Protein AF-C4RGW6-F1 (afdb_monomer_lite)

Foldseek 3Di:
DPPDPVLVVDLLNVLVVLLVLCVVVNLQSSLVVCVVPPDQSLPNCVVVVNNVLSVLSVQLNCLSNDFDADPVRDTDDPDVVSNVVSSVSNVVVSVVVVVVVVVCVVVPPPPD

Radius of gyration: 16.74 Å; chains: 1; bounding box: 38×21×56 Å

Secondary structure (DSSP, 8-state):
-----HHHH-HHHHHHHHHHHHHHTHHHHHHHHHHH-SS-THHHHHHTT-HHHHHHHHHHHHHHH--EE-TTSPEEPP-HHHHHHHHHHHHHHHHHHHHHHHHHHHHS----

Sequence (112 aa):
MPVVDVIAESPLWRVRRLVELGVSGGRRAVAEAARDDAASLAGPLRRAGLTTAAALTSALVAESDRRGRDAFGRLTDPDPDRYAWAWLAATAHLAATERELIRSSWVAPALG

Structure (mmCIF, N/CA/C/O backbone):
data_AF-C4RGW6-F1
#
_entry.id   AF-C4RGW6-F1
#
loop_
_atom_site.group_PDB
_atom_site.id
_atom_site.type_symbol
_atom_site.label_atom_id
_atom_site.label_alt_id
_atom_site.label_comp_id
_atom_site.label_asym_id
_atom_site.label_entity_id
_atom_site.label_seq_id
_atom_site.pdbx_PDB_ins_code
_atom_site.Cartn_x
_atom_site.Cartn_y
_atom_site.Cartn_z
_atom_site.occupancy
_atom_site.B_iso_or_equiv
_atom_site.auth_seq_id
_atom_site.auth_comp_id
_atom_site.auth_asym_id
_atom_site.auth_atom_id
_atom_site.pdbx_PDB_model_num
ATOM 1 N N . MET A 1 1 ? 12.454 -1.881 31.420 1.00 52.25 1 MET A N 1
ATOM 2 C CA . MET A 1 1 ? 11.573 -2.243 30.289 1.00 52.25 1 MET A CA 1
ATOM 3 C C . MET A 1 1 ? 11.933 -1.309 29.147 1.00 52.25 1 MET A C 1
ATOM 5 O O . MET A 1 1 ? 11.958 -0.111 29.416 1.00 52.25 1 MET A O 1
ATOM 9 N N . PRO A 1 2 ? 12.303 -1.790 27.947 1.00 60.91 2 PRO A N 1
ATOM 10 C CA . PRO A 1 2 ? 12.473 -0.882 26.817 1.00 60.91 2 PRO A CA 1
ATOM 11 C C . PRO A 1 2 ? 11.138 -0.162 26.578 1.00 60.91 2 PRO A C 1
ATOM 13 O O . PRO A 1 2 ? 10.082 -0.789 26.655 1.00 60.91 2 PRO A O 1
ATOM 16 N N . VAL A 1 3 ? 11.177 1.155 26.376 1.00 69.62 3 VAL A N 1
ATOM 17 C CA . VAL A 1 3 ? 9.983 1.929 26.019 1.00 69.62 3 VAL A CA 1
ATOM 18 C C . VAL A 1 3 ? 9.584 1.487 24.619 1.00 69.62 3 VAL A C 1
ATOM 20 O O . VAL A 1 3 ? 10.321 1.716 23.663 1.00 69.62 3 VAL A O 1
ATOM 23 N N . VAL A 1 4 ? 8.456 0.791 24.519 1.00 68.12 4 VAL A N 1
ATOM 24 C CA . VAL A 1 4 ? 7.873 0.410 23.237 1.00 68.12 4 VAL A CA 1
ATOM 25 C C . VAL A 1 4 ? 7.362 1.681 22.574 1.00 68.12 4 VAL A C 1
ATOM 27 O O . VAL A 1 4 ? 6.490 2.360 23.118 1.00 68.12 4 VAL A O 1
ATOM 30 N N . ASP A 1 5 ? 7.905 2.012 21.407 1.00 76.19 5 ASP A N 1
ATOM 31 C CA . ASP A 1 5 ? 7.324 3.046 20.562 1.00 76.19 5 ASP A CA 1
ATOM 32 C C . ASP A 1 5 ? 6.094 2.458 19.859 1.00 76.19 5 ASP A C 1
ATOM 34 O O . ASP A 1 5 ? 6.165 1.874 18.777 1.00 76.19 5 ASP A O 1
ATOM 38 N N . VAL A 1 6 ? 4.944 2.601 20.518 1.00 70.38 6 VAL A N 1
ATOM 39 C CA . VAL A 1 6 ? 3.641 2.119 20.036 1.00 70.38 6 VAL A CA 1
ATOM 40 C C . VAL A 1 6 ? 3.289 2.722 18.667 1.00 70.38 6 VAL A C 1
ATOM 42 O O . VAL A 1 6 ? 2.582 2.095 17.877 1.00 70.38 6 VAL A O 1
ATOM 45 N N . ILE A 1 7 ? 3.809 3.914 18.346 1.00 71.06 7 ILE A N 1
ATOM 46 C CA . ILE A 1 7 ? 3.613 4.544 17.038 1.00 71.06 7 ILE A CA 1
ATOM 47 C C . ILE A 1 7 ? 4.487 3.856 15.990 1.00 71.06 7 ILE A C 1
ATOM 49 O O . ILE A 1 7 ? 3.972 3.491 14.933 1.00 71.06 7 ILE A O 1
ATOM 53 N N . ALA A 1 8 ? 5.761 3.590 16.291 1.00 70.06 8 ALA A N 1
ATOM 54 C CA . ALA A 1 8 ? 6.631 2.815 15.404 1.00 70.06 8 ALA A CA 1
ATOM 55 C C . ALA A 1 8 ? 6.101 1.393 15.145 1.00 70.06 8 ALA A C 1
ATOM 57 O O . ALA A 1 8 ? 6.269 0.853 14.048 1.00 70.06 8 ALA A O 1
ATOM 58 N N . GLU A 1 9 ? 5.422 0.793 16.124 1.00 72.56 9 GLU A N 1
ATOM 59 C CA . GLU A 1 9 ? 4.812 -0.530 15.989 1.00 72.56 9 GLU A CA 1
ATOM 60 C C . GLU A 1 9 ? 3.469 -0.529 15.245 1.00 72.56 9 GLU A C 1
ATOM 62 O O . GLU A 1 9 ? 3.042 -1.589 14.763 1.00 72.56 9 GLU A O 1
ATOM 67 N N . SER A 1 10 ? 2.834 0.633 15.061 1.00 85.88 10 SER A N 1
ATOM 68 C CA . SER A 1 10 ? 1.556 0.749 14.358 1.00 85.88 10 SER A CA 1
ATOM 69 C C . SER A 1 10 ? 1.663 0.257 12.906 1.00 85.88 10 SER A C 1
ATOM 71 O O . SER A 1 10 ? 2.529 0.700 12.143 1.00 85.88 10 SER A O 1
ATOM 73 N N . PRO A 1 11 ? 0.776 -0.650 12.453 1.00 86.62 11 PRO A N 1
ATOM 74 C CA . PRO A 1 11 ? 0.782 -1.111 11.068 1.00 86.62 11 PRO A CA 1
ATOM 75 C C . PRO A 1 11 ? 0.460 0.024 10.081 1.00 86.62 11 PRO A C 1
ATOM 77 O O . PRO A 1 11 ? 0.991 0.016 8.973 1.00 86.62 11 PRO A O 1
ATOM 80 N N . LEU A 1 12 ? -0.325 1.033 10.484 1.00 88.69 12 LEU A N 1
ATOM 81 C CA . LEU A 1 12 ? -0.607 2.209 9.649 1.00 88.69 12 LEU A CA 1
ATOM 82 C C . LEU A 1 12 ? 0.569 3.177 9.554 1.00 88.69 12 LEU A C 1
ATOM 84 O O . LEU A 1 12 ? 0.795 3.740 8.484 1.00 88.69 12 LEU A O 1
ATOM 88 N N . TRP A 1 13 ? 1.358 3.327 10.622 1.00 88.94 13 TRP A N 1
ATOM 89 C CA . TRP A 1 13 ? 2.567 4.150 10.569 1.00 88.94 13 TRP A CA 1
ATOM 90 C C . TRP A 1 13 ? 3.547 3.644 9.507 1.00 88.94 13 TRP A C 1
ATOM 92 O O . TRP A 1 13 ? 4.134 4.431 8.766 1.00 88.94 13 TRP A O 1
ATOM 102 N N . ARG A 1 14 ? 3.661 2.321 9.350 1.00 88.25 14 ARG A N 1
ATOM 103 C CA . ARG A 1 14 ? 4.496 1.737 8.294 1.00 88.25 14 ARG A CA 1
ATOM 104 C C . ARG A 1 14 ? 3.990 2.071 6.884 1.00 88.25 14 ARG A C 1
ATOM 106 O O . ARG A 1 14 ? 4.804 2.344 6.006 1.00 88.25 14 ARG A O 1
ATOM 113 N N . VAL A 1 15 ? 2.669 2.108 6.667 1.00 91.88 15 VAL A N 1
ATOM 114 C CA . VAL A 1 15 ? 2.077 2.547 5.384 1.00 91.88 15 VAL A CA 1
ATOM 115 C C . VAL A 1 15 ? 2.410 4.012 5.115 1.00 91.88 15 VAL A C 1
ATOM 117 O O . VAL A 1 15 ? 2.863 4.346 4.022 1.00 91.88 15 VAL A O 1
ATOM 120 N N . ARG A 1 16 ? 2.244 4.874 6.123 1.00 92.81 16 ARG A N 1
ATOM 121 C CA . ARG A 1 16 ? 2.579 6.297 6.035 1.00 92.81 16 ARG A CA 1
ATOM 122 C C . ARG A 1 16 ? 4.040 6.526 5.680 1.00 92.81 16 ARG A C 1
ATOM 124 O O . ARG A 1 16 ? 4.330 7.220 4.708 1.00 92.81 16 ARG A O 1
ATOM 131 N N . ARG A 1 17 ? 4.948 5.867 6.399 1.00 90.25 17 ARG A N 1
ATOM 132 C CA . ARG A 1 17 ? 6.387 5.947 6.141 1.00 90.25 17 ARG A CA 1
ATOM 133 C C . ARG A 1 17 ? 6.736 5.520 4.715 1.00 90.25 17 ARG A C 1
ATOM 135 O O . ARG A 1 17 ? 7.562 6.165 4.079 1.00 90.25 17 ARG A O 1
ATOM 142 N N . LEU A 1 18 ? 6.103 4.468 4.191 1.00 91.31 18 LEU A N 1
ATOM 143 C CA . LEU A 1 18 ? 6.328 4.019 2.815 1.00 91.31 18 LEU A CA 1
ATOM 144 C C . LEU A 1 18 ? 5.876 5.064 1.779 1.00 91.31 18 LEU A C 1
ATOM 146 O O . LEU A 1 18 ? 6.584 5.311 0.803 1.00 91.31 18 LEU A O 1
ATOM 150 N N . VAL A 1 19 ? 4.717 5.693 1.994 1.00 92.94 19 VAL A N 1
ATOM 151 C CA . VAL A 1 19 ? 4.191 6.755 1.120 1.00 92.94 19 VAL A CA 1
ATOM 152 C C . VAL A 1 19 ? 5.099 7.989 1.134 1.00 92.94 19 VAL A C 1
ATOM 154 O O . VAL A 1 19 ? 5.427 8.510 0.067 1.00 92.94 19 VAL A O 1
ATOM 157 N N . GLU A 1 20 ? 5.548 8.422 2.316 1.00 93.06 20 GLU A N 1
ATOM 158 C CA . GLU A 1 20 ? 6.483 9.545 2.498 1.00 93.06 20 GLU A CA 1
ATOM 159 C C . GLU A 1 20 ? 7.856 9.260 1.862 1.00 93.06 20 GLU A C 1
ATOM 161 O O . GLU A 1 20 ? 8.463 10.133 1.231 1.00 93.06 20 GLU A O 1
ATOM 166 N N . LEU A 1 21 ? 8.329 8.014 1.952 1.00 92.69 21 LEU A N 1
ATOM 167 C CA . LEU A 1 21 ? 9.541 7.565 1.270 1.00 92.69 21 LEU A CA 1
ATOM 168 C C . LEU A 1 21 ? 9.392 7.634 -0.256 1.00 92.69 21 LEU A C 1
ATOM 170 O O . LEU A 1 21 ? 10.325 8.029 -0.951 1.00 92.69 21 LEU A O 1
ATOM 174 N N . GLY A 1 22 ? 8.207 7.309 -0.779 1.00 91.25 22 GLY A N 1
ATOM 175 C CA . GLY A 1 22 ? 7.889 7.454 -2.200 1.00 91.25 22 GLY A CA 1
ATOM 176 C C . GLY A 1 22 ? 7.973 8.894 -2.706 1.00 91.25 22 GLY A C 1
ATOM 177 O O . GLY A 1 22 ? 8.376 9.098 -3.847 1.00 91.25 22 GLY A O 1
ATOM 178 N N . VAL A 1 23 ? 7.661 9.885 -1.865 1.00 91.75 23 VAL A N 1
ATOM 179 C CA . VAL A 1 23 ? 7.783 11.314 -2.208 1.00 91.75 23 VAL A CA 1
ATOM 180 C C . VAL A 1 23 ? 9.236 11.780 -2.147 1.00 91.75 23 VAL A C 1
ATOM 182 O O . VAL A 1 23 ? 9.711 12.449 -3.059 1.00 91.75 23 VAL A O 1
ATOM 185 N N . SER A 1 24 ? 9.943 11.431 -1.071 1.00 92.38 24 SER A N 1
ATOM 186 C CA . SER A 1 24 ? 11.299 11.930 -0.798 1.00 92.38 24 SER A CA 1
ATOM 187 C C . SER A 1 24 ? 12.392 11.219 -1.601 1.00 92.38 24 SER A C 1
ATOM 189 O O . SER A 1 24 ? 13.357 11.854 -2.019 1.00 92.38 24 SER A O 1
ATOM 191 N N . GLY A 1 25 ? 12.252 9.910 -1.821 1.00 88.50 25 GLY A N 1
ATOM 192 C CA . GLY A 1 25 ? 13.257 9.060 -2.467 1.00 88.50 25 GLY A CA 1
ATOM 193 C C . GLY A 1 25 ? 12.780 8.364 -3.744 1.00 88.50 25 GLY A C 1
ATOM 194 O O . GLY A 1 25 ? 13.547 7.634 -4.379 1.00 88.50 25 GLY A O 1
ATOM 195 N N . GLY A 1 26 ? 11.522 8.573 -4.136 1.00 90.25 26 GLY A N 1
ATOM 196 C CA . GLY A 1 26 ? 10.956 8.009 -5.353 1.00 90.25 26 GLY A CA 1
ATOM 197 C C . GLY A 1 26 ? 10.814 6.486 -5.323 1.00 90.25 26 GLY A C 1
ATOM 198 O O . GLY A 1 26 ? 10.980 5.803 -4.310 1.00 90.25 26 GLY A O 1
ATOM 199 N N . ARG A 1 27 ? 10.539 5.936 -6.504 1.00 90.19 27 ARG A N 1
ATOM 200 C CA . ARG A 1 27 ? 10.270 4.512 -6.731 1.00 90.19 27 ARG A CA 1
ATOM 201 C C . ARG A 1 27 ? 11.361 3.579 -6.201 1.00 90.19 27 ARG A C 1
ATOM 203 O O . ARG A 1 27 ? 11.068 2.520 -5.651 1.00 90.19 27 ARG A O 1
ATOM 210 N N . ARG A 1 28 ? 12.632 3.964 -6.364 1.00 89.62 28 ARG A N 1
ATOM 211 C CA . ARG A 1 28 ? 13.770 3.138 -5.942 1.00 89.62 28 ARG A CA 1
ATOM 212 C C . ARG A 1 28 ? 13.852 3.039 -4.423 1.00 89.62 28 ARG A C 1
ATOM 214 O O . ARG A 1 28 ? 14.057 1.939 -3.929 1.00 89.62 28 ARG A O 1
ATOM 221 N N . ALA A 1 29 ? 13.635 4.134 -3.697 1.00 91.50 29 ALA A N 1
ATOM 222 C CA . ALA A 1 29 ? 13.645 4.107 -2.238 1.00 91.50 29 ALA A CA 1
ATOM 223 C C . ALA A 1 29 ? 12.546 3.190 -1.680 1.00 91.50 29 ALA A C 1
ATOM 225 O O . ALA A 1 29 ? 12.818 2.387 -0.792 1.00 91.50 29 ALA A O 1
ATOM 226 N N . VAL A 1 30 ? 11.341 3.229 -2.262 1.00 91.06 30 VAL A N 1
ATOM 227 C CA . VAL A 1 30 ? 10.235 2.321 -1.901 1.00 91.06 30 VAL A CA 1
ATOM 228 C C . VAL A 1 30 ? 10.605 0.857 -2.150 1.00 91.06 30 VAL A C 1
ATOM 230 O O . VAL A 1 30 ? 10.351 0.007 -1.299 1.00 91.06 30 VAL A O 1
ATOM 233 N N . ALA A 1 31 ? 11.244 0.559 -3.286 1.00 89.69 31 ALA A N 1
ATOM 234 C CA . ALA A 1 31 ? 11.696 -0.794 -3.599 1.00 89.69 31 ALA A CA 1
ATOM 235 C C . ALA A 1 31 ? 12.784 -1.298 -2.636 1.00 89.69 31 ALA A C 1
ATOM 237 O O . ALA A 1 31 ? 12.740 -2.458 -2.248 1.00 89.69 31 ALA A O 1
ATOM 238 N N . GLU A 1 32 ? 13.753 -0.458 -2.252 1.00 88.81 32 GLU A N 1
ATOM 239 C CA . GLU A 1 32 ? 14.790 -0.837 -1.277 1.00 88.81 32 GLU A CA 1
ATOM 240 C C . GLU A 1 32 ? 14.190 -1.053 0.122 1.00 88.81 32 GLU A C 1
ATOM 242 O O . GLU A 1 32 ? 14.420 -2.094 0.732 1.00 88.81 32 GLU A O 1
ATOM 247 N N . ALA A 1 33 ? 13.332 -0.142 0.596 1.00 86.25 33 ALA A N 1
ATOM 248 C CA . ALA A 1 33 ? 12.692 -0.277 1.907 1.00 86.25 33 ALA A CA 1
ATOM 249 C C . ALA A 1 33 ? 11.847 -1.552 2.029 1.00 86.25 33 ALA A C 1
ATOM 251 O O . ALA A 1 33 ? 11.796 -2.165 3.092 1.00 86.25 33 ALA A O 1
ATOM 252 N N . ALA A 1 34 ? 11.214 -1.983 0.937 1.00 82.75 34 ALA A N 1
ATOM 253 C CA . ALA A 1 34 ? 10.461 -3.229 0.908 1.00 82.75 34 ALA A CA 1
ATOM 254 C C . ALA A 1 34 ? 11.333 -4.497 0.965 1.00 82.75 34 ALA A C 1
ATOM 256 O O . ALA A 1 34 ? 10.810 -5.563 1.286 1.00 82.75 34 ALA A O 1
ATOM 257 N N . ARG A 1 35 ? 12.629 -4.408 0.631 1.00 81.81 35 ARG A N 1
ATOM 258 C CA . ARG A 1 35 ? 13.575 -5.534 0.717 1.00 81.81 35 ARG A CA 1
ATOM 259 C C . ARG A 1 35 ? 14.186 -5.671 2.109 1.00 81.81 35 ARG A C 1
ATOM 261 O O . ARG A 1 35 ? 14.412 -6.796 2.542 1.00 81.81 35 ARG A O 1
ATOM 268 N N . ASP A 1 36 ? 14.418 -4.553 2.795 1.00 75.19 36 ASP A N 1
ATOM 269 C CA . ASP A 1 36 ? 14.981 -4.540 4.152 1.00 75.19 36 ASP A CA 1
ATOM 270 C C . ASP A 1 36 ? 13.959 -4.959 5.224 1.00 75.19 36 ASP A C 1
ATOM 272 O O . ASP A 1 36 ? 14.322 -5.538 6.250 1.00 75.19 36 ASP A O 1
ATOM 276 N N . ASP A 1 37 ? 12.667 -4.707 4.992 1.00 66.50 37 ASP A N 1
ATOM 277 C CA . ASP A 1 37 ? 11.593 -5.061 5.924 1.00 66.50 37 ASP A CA 1
ATOM 278 C C . ASP A 1 37 ? 11.201 -6.544 5.748 1.00 66.50 37 ASP A C 1
ATOM 280 O O . ASP A 1 37 ? 10.226 -6.893 5.080 1.00 66.50 37 ASP A O 1
ATOM 284 N N . ALA A 1 38 ? 12.001 -7.447 6.334 1.00 47.97 38 ALA A N 1
ATOM 285 C CA . ALA A 1 38 ? 11.904 -8.914 6.229 1.00 47.97 38 ALA A CA 1
ATOM 286 C C . ALA A 1 38 ? 10.540 -9.535 6.637 1.00 47.97 38 ALA A C 1
ATOM 288 O O . ALA A 1 38 ? 10.338 -10.745 6.509 1.00 47.97 38 ALA A O 1
ATOM 289 N N . ALA A 1 39 ? 9.569 -8.730 7.073 1.00 50.78 39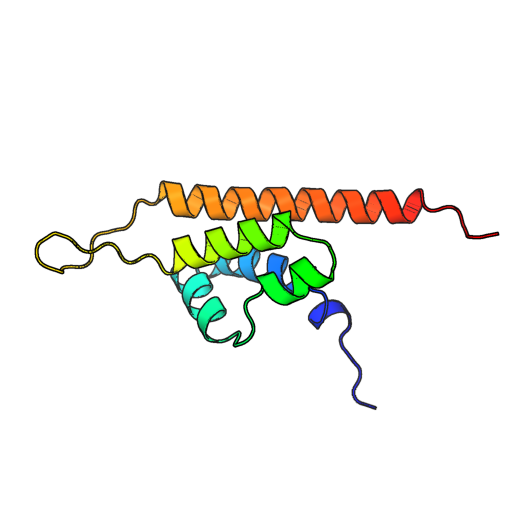 ALA A N 1
ATOM 290 C CA . ALA A 1 39 ? 8.166 -9.102 7.178 1.00 50.78 39 ALA A CA 1
ATOM 291 C C . ALA A 1 39 ? 7.317 -8.154 6.320 1.00 50.78 39 ALA A C 1
ATOM 293 O O . ALA A 1 39 ? 6.983 -7.053 6.743 1.00 50.78 39 ALA A O 1
ATOM 294 N N . SER A 1 40 ? 6.916 -8.621 5.131 1.00 68.69 40 SER A N 1
ATOM 295 C CA . SER A 1 40 ? 5.964 -7.956 4.228 1.00 68.69 40 SER A CA 1
ATOM 296 C C . SER A 1 40 ? 4.911 -7.140 5.001 1.00 68.69 40 SER A C 1
ATOM 298 O O . SER A 1 40 ? 4.084 -7.724 5.714 1.00 68.69 40 SER A O 1
ATOM 300 N N . LEU A 1 41 ? 4.893 -5.818 4.789 1.00 76.50 41 LEU A N 1
ATOM 301 C CA . LEU A 1 41 ? 3.961 -4.837 5.376 1.00 76.50 41 LEU A CA 1
ATOM 302 C C . LEU A 1 41 ? 2.497 -5.307 5.404 1.00 76.50 41 LEU A C 1
ATOM 304 O O . LEU A 1 41 ? 1.741 -5.006 6.328 1.00 76.50 41 LEU A O 1
ATOM 308 N N . ALA A 1 42 ? 2.103 -6.116 4.421 1.00 86.31 42 ALA A N 1
ATOM 309 C CA . ALA A 1 42 ? 0.764 -6.673 4.312 1.00 86.31 42 ALA A CA 1
ATOM 310 C C . ALA A 1 42 ? 0.368 -7.625 5.460 1.00 86.31 42 ALA A C 1
ATOM 312 O O . ALA A 1 42 ? -0.814 -7.733 5.775 1.00 86.31 42 ALA A O 1
ATOM 313 N N . GLY A 1 43 ? 1.311 -8.327 6.095 1.00 88.06 43 GLY A N 1
ATOM 314 C CA . GLY A 1 43 ? 1.022 -9.294 7.161 1.00 88.06 43 GLY A CA 1
ATOM 315 C C . GLY A 1 43 ? 0.434 -8.637 8.417 1.00 88.06 43 GLY A C 1
ATOM 316 O O . GLY A 1 43 ? -0.684 -8.982 8.808 1.00 88.06 43 GLY A O 1
ATOM 317 N N . PRO A 1 44 ? 1.145 -7.677 9.038 1.00 88.56 44 PRO A N 1
ATOM 318 C CA . PRO A 1 44 ? 0.622 -6.885 10.151 1.00 88.56 44 PRO A CA 1
ATOM 319 C C . PRO A 1 44 ? -0.688 -6.157 9.819 1.00 88.56 44 PRO A C 1
ATOM 321 O O . PRO A 1 44 ? -1.610 -6.178 10.630 1.00 88.56 44 PRO A O 1
ATOM 324 N N . LEU A 1 45 ? -0.808 -5.584 8.615 1.00 91.25 45 LEU A N 1
ATOM 325 C CA . LEU A 1 45 ? -2.027 -4.899 8.171 1.00 91.25 45 LEU A CA 1
ATOM 326 C C . LEU A 1 45 ? -3.238 -5.839 8.126 1.00 91.25 45 LEU A C 1
ATOM 328 O O . LEU A 1 45 ? -4.288 -5.508 8.670 1.00 91.25 45 LEU A O 1
ATOM 332 N N . ARG A 1 46 ? -3.093 -7.042 7.553 1.00 92.19 46 ARG A N 1
ATOM 333 C CA . ARG A 1 46 ? -4.178 -8.040 7.525 1.00 92.19 46 ARG A CA 1
ATOM 334 C C . ARG A 1 46 ? -4.596 -8.479 8.927 1.00 92.19 46 ARG A C 1
ATOM 336 O O . ARG A 1 46 ? -5.789 -8.585 9.182 1.00 92.19 46 ARG A O 1
ATOM 343 N N . ARG A 1 47 ? -3.640 -8.696 9.840 1.00 90.62 47 ARG A N 1
ATOM 344 C CA . ARG A 1 47 ? -3.947 -9.048 11.241 1.00 90.62 47 ARG A CA 1
ATOM 345 C C . ARG A 1 47 ? -4.694 -7.936 11.978 1.00 90.62 47 ARG A C 1
ATOM 347 O O . ARG A 1 47 ? -5.507 -8.237 12.839 1.00 90.62 47 ARG A O 1
ATOM 354 N N . ALA A 1 48 ? -4.452 -6.681 11.610 1.00 90.44 48 ALA A N 1
ATOM 355 C CA . ALA A 1 48 ? -5.174 -5.522 12.129 1.00 90.44 48 ALA A CA 1
ATOM 356 C C . ALA A 1 48 ? -6.517 -5.251 11.412 1.00 90.44 48 ALA A C 1
ATOM 358 O O . ALA A 1 48 ? -7.136 -4.222 11.660 1.00 90.44 48 ALA A O 1
ATOM 359 N N . GLY A 1 49 ? -6.961 -6.122 10.495 1.00 92.50 49 GLY A N 1
ATOM 360 C CA . GLY A 1 49 ? -8.196 -5.931 9.720 1.00 92.50 49 GLY A CA 1
ATOM 361 C C . GLY A 1 49 ? -8.084 -4.921 8.569 1.00 92.50 49 GLY A C 1
ATOM 362 O O . GLY A 1 49 ? -9.059 -4.675 7.865 1.00 92.50 49 GLY A O 1
ATOM 363 N N . LEU A 1 50 ? -6.895 -4.369 8.314 1.00 93.19 50 LEU A N 1
ATOM 364 C CA . LEU A 1 50 ? -6.622 -3.366 7.279 1.00 93.19 50 LEU A CA 1
ATOM 365 C C . LEU A 1 50 ? -6.287 -4.038 5.938 1.00 93.19 50 LEU A C 1
ATOM 367 O O . LEU A 1 50 ? -5.203 -3.872 5.373 1.00 93.19 50 LEU A O 1
ATOM 371 N N . THR A 1 51 ? -7.210 -4.854 5.433 1.00 94.88 51 THR A N 1
ATOM 372 C CA . THR A 1 51 ? -7.002 -5.696 4.242 1.00 94.88 51 THR A CA 1
ATOM 373 C C . THR A 1 51 ? -6.805 -4.886 2.959 1.00 94.88 51 THR A C 1
ATOM 375 O O . THR A 1 51 ? -5.920 -5.217 2.168 1.00 94.88 51 THR A O 1
ATOM 378 N N . THR A 1 52 ? -7.559 -3.800 2.768 1.00 96.06 52 THR A N 1
ATOM 379 C CA . THR A 1 52 ? -7.401 -2.901 1.612 1.00 96.06 52 THR A CA 1
ATOM 380 C C . THR A 1 52 ? -6.046 -2.200 1.630 1.00 96.06 52 THR A C 1
ATOM 382 O O . THR A 1 52 ? -5.342 -2.213 0.622 1.00 96.06 52 THR A O 1
ATOM 385 N N . ALA A 1 53 ? -5.626 -1.670 2.784 1.00 94.56 53 ALA A N 1
ATOM 386 C CA . ALA A 1 53 ? -4.297 -1.087 2.943 1.00 94.56 53 ALA A CA 1
ATOM 387 C C . ALA A 1 53 ? -3.208 -2.115 2.608 1.00 94.56 53 ALA A C 1
ATOM 389 O O . ALA A 1 53 ? -2.317 -1.821 1.821 1.00 94.56 53 ALA A O 1
ATOM 390 N N . ALA A 1 54 ? -3.332 -3.351 3.107 1.00 94.56 54 ALA A N 1
ATOM 391 C CA . ALA A 1 54 ? -2.394 -4.426 2.792 1.00 94.56 54 ALA A CA 1
ATOM 392 C C . ALA A 1 54 ? -2.265 -4.676 1.279 1.00 94.56 54 ALA A C 1
ATOM 394 O O . ALA A 1 54 ? -1.152 -4.815 0.775 1.00 94.56 54 ALA A O 1
ATOM 395 N N . ALA A 1 55 ? -3.387 -4.716 0.553 1.00 95.44 55 ALA A N 1
ATOM 396 C CA . ALA A 1 55 ? -3.394 -4.924 -0.893 1.00 95.44 55 ALA A CA 1
ATOM 397 C C . ALA A 1 55 ? -2.741 -3.757 -1.650 1.00 95.44 55 ALA A C 1
ATOM 399 O O . ALA A 1 55 ? -1.897 -3.983 -2.517 1.00 95.44 55 ALA A O 1
ATOM 400 N N . LEU A 1 56 ? -3.083 -2.518 -1.292 1.00 96.19 56 LEU A N 1
ATOM 401 C CA . LEU A 1 56 ? -2.537 -1.317 -1.927 1.00 96.19 56 LEU A CA 1
ATOM 402 C C . LEU A 1 56 ? -1.037 -1.162 -1.665 1.00 96.19 56 LEU A C 1
ATOM 404 O O . LEU A 1 56 ? -0.279 -0.864 -2.584 1.00 96.19 56 LEU A O 1
ATOM 408 N N . THR A 1 57 ? -0.584 -1.430 -0.441 1.00 94.12 57 THR A N 1
ATOM 409 C CA . THR A 1 57 ? 0.841 -1.408 -0.096 1.00 94.12 57 THR A CA 1
ATOM 410 C C . THR A 1 57 ? 1.612 -2.496 -0.846 1.00 94.12 57 THR A C 1
ATOM 412 O O . THR A 1 57 ? 2.683 -2.219 -1.381 1.00 94.12 57 THR A O 1
ATOM 415 N N . SER A 1 58 ? 1.065 -3.712 -0.966 1.00 93.56 58 SER A N 1
ATOM 416 C CA . SER A 1 58 ? 1.667 -4.763 -1.799 1.00 93.56 58 SER A CA 1
ATOM 417 C C . SER A 1 58 ? 1.738 -4.371 -3.276 1.00 93.56 58 SER A C 1
ATOM 419 O O . SER A 1 58 ? 2.761 -4.619 -3.911 1.00 93.56 58 SER A O 1
ATOM 421 N N . ALA A 1 59 ? 0.692 -3.742 -3.820 1.00 94.19 59 ALA A N 1
ATOM 422 C CA . ALA A 1 59 ? 0.684 -3.262 -5.199 1.00 94.19 59 ALA A CA 1
ATOM 423 C C . ALA A 1 59 ? 1.737 -2.169 -5.422 1.00 94.19 59 ALA A C 1
ATOM 425 O O . ALA A 1 59 ? 2.499 -2.251 -6.379 1.00 94.19 59 ALA A O 1
ATOM 426 N N . LEU A 1 60 ? 1.845 -1.201 -4.508 1.00 93.69 60 LEU A N 1
ATOM 427 C CA . LEU A 1 60 ? 2.870 -0.161 -4.564 1.00 93.69 60 LEU A CA 1
ATOM 428 C C . LEU A 1 60 ? 4.280 -0.763 -4.536 1.00 93.69 60 LEU A C 1
ATOM 430 O O . LEU A 1 60 ? 5.109 -0.403 -5.368 1.00 93.69 60 LEU A O 1
ATOM 434 N N . VAL A 1 61 ? 4.552 -1.714 -3.639 1.00 92.69 61 VAL A N 1
ATOM 435 C CA . VAL A 1 61 ? 5.853 -2.402 -3.569 1.00 92.69 61 VAL A CA 1
ATOM 436 C C . VAL A 1 61 ? 6.150 -3.166 -4.860 1.00 92.69 61 VAL A C 1
ATOM 438 O O . VAL A 1 61 ? 7.242 -3.036 -5.410 1.00 92.69 61 VAL A O 1
ATOM 441 N N . ALA A 1 62 ? 5.176 -3.909 -5.387 1.00 91.69 62 ALA A N 1
ATOM 442 C CA . ALA A 1 62 ? 5.331 -4.645 -6.638 1.00 91.69 62 ALA A CA 1
ATOM 443 C C . ALA A 1 62 ? 5.597 -3.709 -7.828 1.00 91.69 62 ALA A C 1
ATOM 445 O O . ALA A 1 62 ? 6.490 -3.965 -8.634 1.00 91.69 62 ALA A O 1
ATOM 446 N N . GLU A 1 63 ? 4.866 -2.596 -7.923 1.00 91.81 63 GLU A N 1
ATOM 447 C CA . GLU A 1 63 ? 5.110 -1.571 -8.938 1.00 91.81 63 GLU A CA 1
ATOM 448 C C . GLU A 1 63 ? 6.430 -0.840 -8.719 1.00 91.81 63 GLU A C 1
ATOM 450 O O . GLU A 1 63 ? 7.002 -0.358 -9.687 1.00 91.81 63 GLU A O 1
ATOM 455 N N . SER A 1 64 ? 6.948 -0.772 -7.494 1.00 90.50 64 SER A N 1
ATOM 456 C CA . SER A 1 64 ? 8.250 -0.165 -7.201 1.00 90.50 64 SER A CA 1
ATOM 457 C C . SER A 1 64 ? 9.408 -1.058 -7.629 1.00 90.50 64 SER A C 1
ATOM 459 O O . SER A 1 64 ? 10.386 -0.580 -8.204 1.00 90.50 64 SER A O 1
ATOM 461 N N . ASP A 1 65 ? 9.280 -2.363 -7.391 1.00 88.88 65 ASP A N 1
ATOM 462 C CA . ASP A 1 65 ? 10.298 -3.351 -7.744 1.00 88.88 65 ASP A CA 1
ATOM 463 C C . ASP A 1 65 ? 10.213 -3.815 -9.207 1.00 88.88 65 ASP A C 1
ATOM 465 O O . ASP A 1 65 ? 11.158 -4.416 -9.720 1.00 88.88 65 ASP A O 1
ATOM 469 N N . ARG A 1 66 ? 9.118 -3.507 -9.922 1.00 86.31 66 ARG A N 1
ATOM 470 C CA . ARG A 1 66 ? 8.926 -3.928 -11.315 1.00 86.31 66 ARG A CA 1
ATOM 471 C C . ARG A 1 66 ? 10.085 -3.456 -12.199 1.00 86.31 66 ARG A C 1
ATOM 473 O O . ARG A 1 66 ? 10.285 -2.267 -12.449 1.00 86.31 66 ARG A O 1
ATOM 480 N N . ARG A 1 67 ? 10.819 -4.413 -12.750 1.00 82.12 67 ARG A N 1
ATOM 481 C CA . ARG A 1 67 ? 11.859 -4.186 -13.753 1.00 82.12 67 ARG A CA 1
ATOM 482 C C . ARG A 1 67 ? 11.394 -4.834 -15.043 1.00 82.12 67 ARG A C 1
ATOM 484 O O . ARG A 1 67 ? 11.448 -6.054 -15.166 1.00 82.12 67 ARG A O 1
ATOM 491 N N . GLY A 1 68 ? 10.879 -4.027 -15.966 1.00 78.81 68 GLY A N 1
ATOM 492 C CA . GLY A 1 68 ? 10.561 -4.524 -17.297 1.00 78.81 68 GLY A CA 1
ATOM 493 C C . GLY A 1 68 ? 11.847 -4.947 -18.001 1.00 78.81 68 GLY A C 1
ATOM 494 O O . GLY 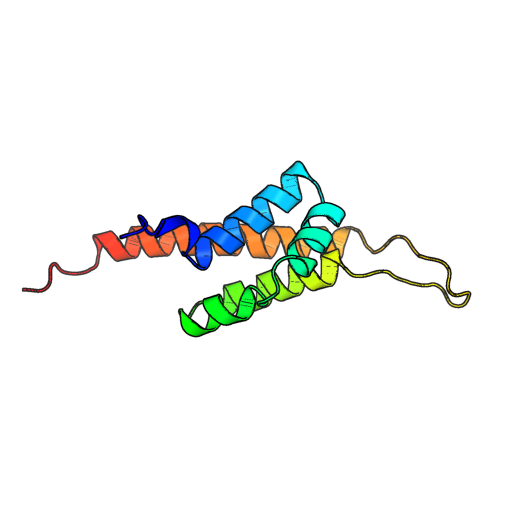A 1 68 ? 12.902 -4.340 -17.794 1.00 78.81 68 GLY A O 1
ATOM 495 N N . ARG A 1 69 ? 11.776 -6.024 -18.781 1.00 82.50 69 ARG A N 1
ATOM 496 C CA . ARG A 1 69 ? 12.846 -6.415 -19.692 1.00 82.50 69 ARG A CA 1
ATOM 497 C C . ARG A 1 69 ? 12.273 -6.554 -21.087 1.00 82.50 69 ARG A C 1
ATOM 499 O O . ARG A 1 69 ? 11.177 -7.088 -21.241 1.00 82.50 69 ARG A O 1
ATOM 506 N N . ASP A 1 70 ? 13.000 -6.064 -22.079 1.00 83.56 70 ASP A N 1
ATOM 507 C CA . ASP A 1 70 ? 12.643 -6.289 -23.474 1.00 83.56 70 ASP A CA 1
ATOM 508 C C . ASP A 1 70 ? 12.938 -7.745 -23.880 1.00 83.56 70 ASP A C 1
ATOM 510 O O . ASP A 1 70 ? 13.499 -8.532 -23.111 1.00 83.56 70 ASP A O 1
ATOM 514 N N . ALA A 1 71 ? 12.575 -8.110 -25.113 1.00 86.38 71 ALA A N 1
ATOM 515 C CA . ALA A 1 71 ? 12.847 -9.439 -25.668 1.00 86.38 71 ALA A CA 1
ATOM 516 C C . ALA A 1 71 ? 14.352 -9.787 -25.717 1.00 86.38 71 ALA A C 1
ATOM 518 O O . ALA A 1 71 ? 14.709 -10.955 -25.847 1.00 86.38 71 ALA A O 1
ATOM 519 N N . PHE A 1 72 ? 15.231 -8.788 -25.585 1.00 86.94 72 PHE A N 1
ATOM 520 C CA . PHE A 1 72 ? 16.685 -8.931 -25.553 1.00 86.94 72 PHE A CA 1
ATOM 521 C C . PHE A 1 72 ? 17.251 -8.949 -24.121 1.00 86.94 72 PHE A C 1
ATOM 523 O O . PHE A 1 72 ? 18.468 -8.987 -23.937 1.00 86.94 72 PHE A O 1
ATOM 530 N N . GLY A 1 73 ? 16.394 -8.920 -23.094 1.00 82.06 73 GLY A N 1
ATOM 531 C CA . GLY A 1 73 ? 16.774 -8.951 -21.682 1.00 82.06 73 GLY A CA 1
ATOM 532 C C . GLY A 1 73 ? 17.249 -7.612 -21.103 1.00 82.06 73 GLY A C 1
ATOM 533 O O . GLY A 1 73 ? 17.601 -7.558 -19.914 1.00 82.06 73 GLY A O 1
ATOM 534 N N . ARG A 1 74 ? 17.247 -6.526 -21.888 1.00 83.12 74 ARG A N 1
ATOM 535 C CA . ARG A 1 74 ? 17.625 -5.181 -21.428 1.00 83.12 74 ARG A CA 1
ATOM 536 C C . ARG A 1 74 ? 16.524 -4.612 -20.554 1.00 83.12 74 ARG A C 1
ATOM 538 O O . ARG A 1 74 ? 15.351 -4.862 -20.801 1.00 83.12 74 ARG A O 1
ATOM 545 N N . LEU A 1 75 ? 16.901 -3.838 -19.540 1.00 83.12 75 LEU A N 1
ATOM 546 C CA . LEU A 1 75 ? 15.925 -3.145 -18.704 1.00 83.12 75 LEU A CA 1
ATOM 547 C C . LEU A 1 75 ? 15.160 -2.124 -19.547 1.00 83.12 75 LEU A C 1
ATOM 549 O O . LEU A 1 75 ? 15.772 -1.276 -20.193 1.00 83.12 75 LEU A O 1
ATOM 553 N N . THR A 1 76 ? 13.835 -2.207 -19.519 1.00 81.94 76 THR A N 1
ATOM 554 C CA . THR A 1 76 ? 12.955 -1.185 -20.083 1.00 81.94 76 THR A CA 1
ATOM 555 C C . THR A 1 76 ? 12.553 -0.218 -18.988 1.00 81.94 76 THR A C 1
ATOM 557 O O . THR A 1 76 ? 12.373 -0.627 -17.835 1.00 81.94 76 THR A O 1
ATOM 560 N N . ASP A 1 77 ? 12.360 1.045 -19.357 1.00 69.69 77 ASP A N 1
ATOM 561 C CA . ASP A 1 77 ? 11.740 2.004 -18.453 1.00 69.69 77 ASP A CA 1
ATOM 562 C C . ASP A 1 77 ? 10.307 1.525 -18.160 1.00 69.69 77 ASP A C 1
ATOM 564 O O . ASP A 1 77 ? 9.546 1.245 -19.093 1.00 69.69 77 ASP A O 1
ATOM 568 N N . PRO A 1 78 ? 9.952 1.273 -16.895 1.00 71.81 78 PRO A N 1
ATOM 569 C CA . PRO A 1 78 ? 8.608 0.852 -16.560 1.00 71.81 78 PRO A CA 1
ATOM 570 C C . PRO A 1 78 ? 7.638 2.013 -16.743 1.00 71.81 78 PRO A C 1
ATOM 572 O O . PRO A 1 78 ? 7.957 3.152 -16.424 1.00 71.81 78 PRO A O 1
ATOM 575 N N . ASP A 1 79 ? 6.435 1.679 -17.207 1.00 79.06 79 ASP A N 1
ATOM 576 C CA . ASP A 1 79 ? 5.303 2.596 -17.339 1.00 79.06 79 ASP A CA 1
ATOM 577 C C . ASP A 1 79 ? 5.130 3.455 -16.060 1.00 79.06 79 ASP A C 1
ATOM 579 O O . ASP A 1 79 ? 4.770 2.906 -15.005 1.00 79.06 79 ASP A O 1
ATOM 583 N N . PRO A 1 80 ? 5.423 4.773 -16.120 1.00 81.25 80 PRO A N 1
ATOM 584 C CA . PRO A 1 80 ? 5.436 5.639 -14.944 1.00 81.25 80 PRO A CA 1
ATOM 585 C C . PRO A 1 80 ? 4.039 5.812 -14.341 1.00 81.25 80 PRO A C 1
ATOM 587 O O . PRO A 1 80 ? 3.916 5.995 -13.124 1.00 81.25 80 PRO A O 1
ATOM 590 N N . ASP A 1 81 ? 2.987 5.671 -15.151 1.00 91.38 81 ASP A N 1
ATOM 591 C CA . ASP A 1 81 ? 1.609 5.864 -14.711 1.00 91.38 81 ASP A CA 1
ATOM 592 C C . ASP A 1 81 ? 1.197 4.785 -13.714 1.00 91.38 81 ASP A C 1
ATOM 594 O O . ASP A 1 81 ? 0.502 5.064 -12.739 1.00 91.38 81 ASP A O 1
ATOM 598 N N . ARG A 1 82 ? 1.666 3.546 -13.887 1.00 91.56 82 ARG A N 1
ATOM 599 C CA . ARG A 1 82 ? 1.309 2.439 -12.984 1.00 91.56 82 ARG A CA 1
ATOM 600 C C . ARG A 1 82 ? 1.836 2.649 -11.574 1.00 91.56 82 ARG A C 1
ATOM 602 O O . ARG A 1 82 ? 1.111 2.411 -10.608 1.00 91.56 82 ARG A O 1
ATOM 609 N N . TYR A 1 83 ? 3.077 3.116 -11.453 1.00 91.44 83 TYR A N 1
ATOM 610 C CA . TYR A 1 83 ? 3.636 3.473 -10.153 1.00 91.44 83 TYR A CA 1
ATOM 611 C C . TYR A 1 83 ? 2.902 4.679 -9.556 1.00 91.44 83 TYR A C 1
ATOM 613 O O . TYR A 1 83 ? 2.531 4.637 -8.383 1.00 91.44 83 TYR A O 1
ATOM 621 N N . ALA A 1 84 ? 2.635 5.714 -10.360 1.00 93.44 84 ALA A N 1
ATOM 622 C CA . ALA A 1 84 ? 1.904 6.897 -9.912 1.00 93.44 84 ALA A CA 1
ATOM 623 C C . ALA A 1 84 ? 0.507 6.538 -9.379 1.00 93.44 84 ALA A C 1
ATOM 625 O O . ALA A 1 84 ? 0.134 6.970 -8.288 1.00 93.44 84 ALA A O 1
ATOM 626 N N . TRP A 1 85 ? -0.233 5.682 -10.086 1.00 96.50 85 TRP A N 1
ATOM 627 C CA . TRP A 1 85 ? -1.538 5.187 -9.654 1.00 96.50 85 TRP A CA 1
ATOM 628 C C . TRP A 1 85 ? -1.462 4.353 -8.378 1.00 96.50 85 TRP A C 1
ATOM 630 O O . TRP A 1 85 ? -2.273 4.557 -7.474 1.00 96.50 85 TRP A O 1
ATOM 640 N N . ALA A 1 86 ? -0.490 3.444 -8.269 1.00 95.56 86 ALA A N 1
ATOM 641 C CA . ALA A 1 86 ? -0.316 2.639 -7.062 1.00 95.56 86 ALA A CA 1
ATOM 642 C C . ALA A 1 86 ? 0.017 3.511 -5.839 1.00 95.56 86 ALA A C 1
ATOM 644 O O . ALA A 1 86 ? -0.532 3.300 -4.755 1.00 95.56 86 ALA A O 1
ATOM 645 N N . TRP A 1 87 ? 0.867 4.525 -6.020 1.00 95.19 87 TRP A N 1
ATOM 646 C CA . TRP A 1 87 ? 1.210 5.480 -4.970 1.00 95.19 87 TRP A CA 1
ATOM 647 C C . TRP A 1 87 ? 0.011 6.354 -4.582 1.00 95.19 87 TRP A C 1
ATOM 649 O O . TRP A 1 87 ? -0.289 6.501 -3.393 1.00 95.19 87 TRP A O 1
ATOM 659 N N . LEU A 1 88 ? -0.724 6.879 -5.567 1.00 96.94 88 LEU A N 1
ATOM 660 C CA . LEU A 1 88 ? -1.911 7.701 -5.335 1.00 96.94 88 LEU A CA 1
ATOM 661 C C . LEU A 1 88 ? -2.995 6.916 -4.590 1.00 96.94 88 LEU A C 1
ATOM 663 O O . LEU A 1 88 ? -3.555 7.419 -3.619 1.00 96.94 88 LEU A O 1
ATOM 667 N N . ALA A 1 89 ? -3.260 5.672 -4.997 1.00 98.06 89 ALA A N 1
ATOM 668 C CA . ALA A 1 89 ? -4.248 4.817 -4.350 1.00 98.06 89 ALA A CA 1
ATOM 669 C C . ALA A 1 89 ? -3.879 4.518 -2.888 1.00 98.06 89 ALA A C 1
ATOM 671 O O . ALA A 1 89 ? -4.729 4.641 -2.004 1.00 98.06 89 ALA A O 1
ATOM 672 N N . ALA A 1 90 ? -2.612 4.185 -2.614 1.00 96.00 90 ALA A N 1
ATOM 673 C CA . ALA A 1 90 ? -2.128 3.957 -1.252 1.00 96.00 90 ALA A CA 1
ATOM 674 C C . ALA A 1 90 ? -2.256 5.217 -0.376 1.00 96.00 90 ALA A C 1
ATOM 676 O O . ALA A 1 90 ? -2.748 5.139 0.750 1.00 96.00 90 ALA A O 1
ATOM 677 N N . THR A 1 91 ? -1.877 6.381 -0.911 1.00 97.38 91 THR A N 1
ATOM 678 C CA . THR A 1 91 ? -1.941 7.674 -0.211 1.00 97.38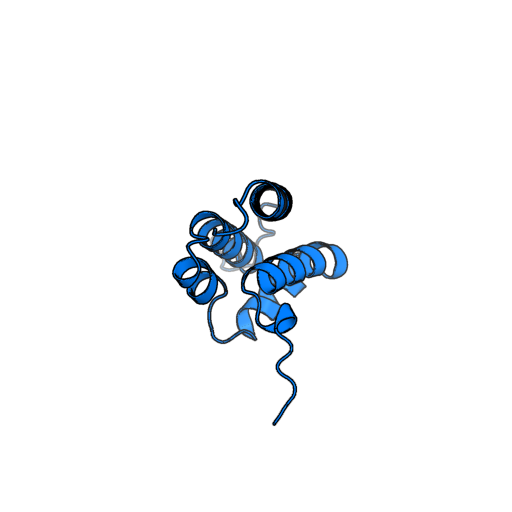 91 THR A CA 1
ATOM 679 C C . THR A 1 91 ? -3.381 8.092 0.084 1.00 97.38 91 THR A C 1
ATOM 681 O O . THR A 1 91 ? -3.705 8.477 1.207 1.00 97.38 91 THR A O 1
ATOM 684 N N . ALA A 1 92 ? -4.268 7.980 -0.908 1.00 98.31 92 ALA A N 1
ATOM 685 C CA . ALA A 1 92 ? -5.680 8.315 -0.760 1.00 98.31 92 ALA A CA 1
ATOM 686 C C . ALA A 1 92 ? -6.373 7.404 0.262 1.00 98.31 92 ALA A C 1
ATOM 688 O O . ALA A 1 92 ? -7.136 7.884 1.102 1.00 98.31 92 ALA A O 1
ATOM 689 N N . HIS A 1 93 ? -6.078 6.101 0.227 1.00 97.38 93 HIS A N 1
ATOM 690 C CA . HIS A 1 93 ? -6.621 5.157 1.197 1.00 97.38 93 HIS A CA 1
ATOM 691 C C . HIS A 1 93 ? -6.120 5.444 2.612 1.00 97.38 93 HIS A C 1
ATOM 693 O O . HIS A 1 93 ? -6.935 5.509 3.525 1.00 97.38 93 HIS A O 1
ATOM 699 N N . LEU A 1 94 ? -4.816 5.687 2.791 1.00 95.88 94 LEU A N 1
ATOM 700 C CA . LEU A 1 94 ? -4.246 6.055 4.087 1.00 95.88 94 LEU A CA 1
ATOM 701 C C . LEU A 1 94 ? -4.946 7.286 4.677 1.00 95.88 94 LEU A C 1
ATOM 703 O O . LEU A 1 94 ? -5.406 7.235 5.815 1.00 95.88 94 LEU A O 1
ATOM 707 N N . ALA A 1 95 ? -5.094 8.357 3.892 1.00 97.00 95 ALA A N 1
ATOM 708 C CA . ALA A 1 95 ? -5.761 9.576 4.341 1.00 97.00 95 ALA A CA 1
ATOM 709 C C . ALA A 1 95 ? -7.234 9.334 4.721 1.00 97.00 95 ALA A C 1
ATOM 711 O O . ALA A 1 95 ? -7.730 9.903 5.695 1.00 97.00 95 ALA A O 1
ATOM 712 N N . ALA A 1 96 ? -7.946 8.486 3.972 1.00 97.50 96 ALA A N 1
ATOM 713 C CA . ALA A 1 96 ? -9.317 8.105 4.298 1.00 97.50 96 ALA A CA 1
ATOM 714 C C . ALA A 1 96 ? -9.390 7.282 5.595 1.00 97.50 96 ALA A C 1
ATOM 716 O O . ALA A 1 96 ? -10.233 7.562 6.445 1.00 97.50 96 ALA A O 1
ATOM 717 N N . THR A 1 97 ? -8.489 6.313 5.778 1.00 95.44 97 THR A N 1
ATOM 718 C CA . THR A 1 97 ? -8.409 5.494 6.992 1.00 95.44 97 THR A CA 1
ATOM 719 C C . THR A 1 97 ? -8.075 6.334 8.221 1.00 95.44 97 THR A C 1
ATOM 721 O O . THR A 1 97 ? -8.736 6.178 9.241 1.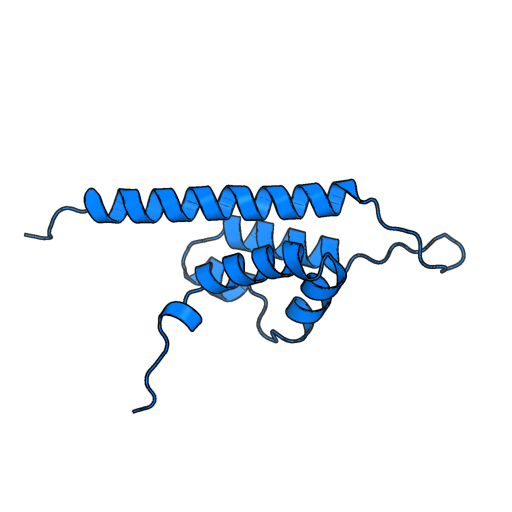00 95.44 97 THR A O 1
ATOM 724 N N . GLU A 1 98 ? -7.106 7.250 8.142 1.00 93.62 98 GLU A N 1
ATOM 725 C CA . GLU A 1 98 ? -6.765 8.152 9.252 1.00 93.62 98 GLU A CA 1
ATOM 726 C C . GLU A 1 98 ? -7.977 9.003 9.668 1.00 93.62 98 GLU A C 1
ATOM 728 O O . GLU A 1 98 ? -8.313 9.071 10.851 1.00 93.62 98 GLU A O 1
ATOM 733 N N . ARG A 1 99 ? -8.687 9.598 8.698 1.00 94.56 99 ARG A N 1
ATOM 734 C CA . ARG A 1 99 ? -9.911 10.377 8.961 1.00 94.56 99 ARG A CA 1
ATOM 735 C C . ARG A 1 99 ? -11.003 9.533 9.607 1.00 94.56 99 ARG A C 1
ATOM 737 O O . ARG A 1 99 ? -11.663 10.002 10.530 1.00 94.56 99 ARG A O 1
ATOM 744 N N . GLU A 1 100 ? -11.192 8.310 9.127 1.00 94.50 100 GLU A N 1
ATOM 745 C CA . GLU A 1 100 ? -12.195 7.392 9.656 1.00 94.50 100 GLU A CA 1
ATOM 746 C C . GLU A 1 100 ? -11.868 6.942 11.081 1.00 94.50 100 GLU A C 1
ATOM 748 O O . GLU A 1 100 ? -12.749 6.946 11.936 1.00 94.50 100 GLU A O 1
ATOM 753 N N . LEU A 1 1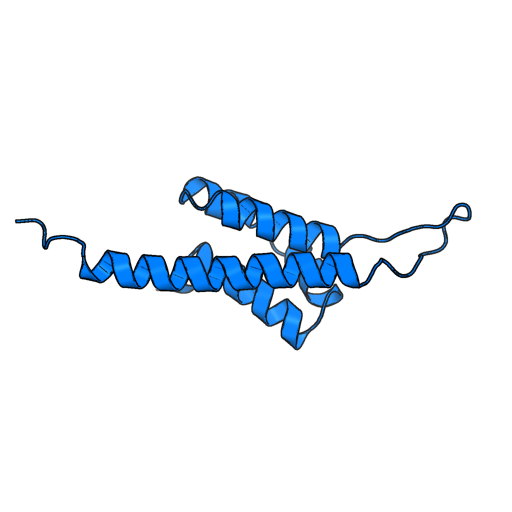01 ? -10.602 6.637 11.373 1.00 90.19 101 LEU A N 1
ATOM 754 C CA . LEU A 1 101 ? -10.163 6.290 12.723 1.00 90.19 101 LEU A CA 1
ATOM 755 C C . LEU A 1 101 ? -10.394 7.444 13.697 1.00 90.19 101 LEU A C 1
ATOM 757 O O . LEU A 1 101 ? -10.98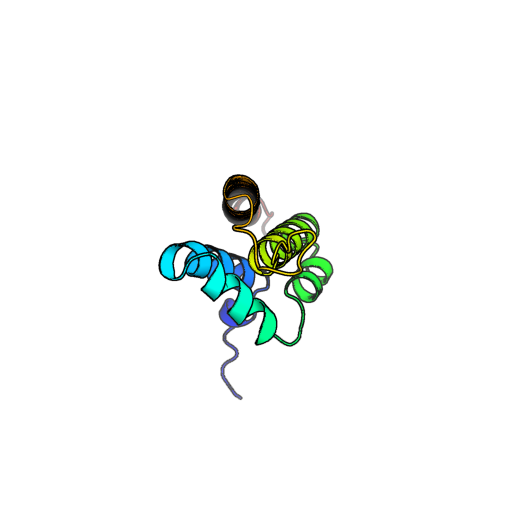6 7.229 14.754 1.00 90.19 101 LEU A O 1
ATOM 761 N N . ILE A 1 102 ? -10.021 8.668 13.312 1.00 92.00 102 ILE A N 1
ATOM 762 C CA . ILE A 1 102 ? -10.299 9.871 14.107 1.00 92.00 102 ILE A CA 1
ATOM 763 C C . ILE A 1 102 ? -11.807 10.019 14.317 1.00 92.00 102 ILE A C 1
ATOM 765 O O . ILE A 1 102 ? -12.262 10.180 15.443 1.00 92.00 102 ILE A O 1
ATOM 769 N N . ARG A 1 103 ? -12.616 9.925 13.256 1.00 93.75 103 ARG A N 1
ATOM 770 C CA . ARG A 1 103 ? -14.079 10.013 13.370 1.00 93.75 103 ARG A CA 1
ATOM 771 C C . ARG A 1 103 ? -14.629 8.959 14.335 1.00 93.75 103 ARG A C 1
ATOM 773 O O . ARG A 1 103 ? -15.446 9.288 15.190 1.00 93.75 103 ARG A O 1
ATOM 780 N N . SER A 1 104 ? -14.161 7.717 14.229 1.00 91.31 104 SER A N 1
ATOM 781 C CA . SER A 1 104 ? -14.603 6.605 15.072 1.00 91.31 104 SER A CA 1
ATOM 782 C C . SER A 1 104 ? -14.241 6.798 16.546 1.00 91.31 104 SER A C 1
ATOM 784 O O . SER A 1 104 ? -15.046 6.449 17.406 1.00 91.31 104 SER A O 1
ATOM 786 N N . SER A 1 105 ? -13.103 7.434 16.858 1.00 88.38 105 SER A N 1
ATOM 787 C CA . SER A 1 105 ? -12.711 7.693 18.248 1.00 88.38 105 SER A CA 1
ATOM 788 C C . SER A 1 105 ? -13.619 8.699 18.956 1.00 88.38 105 SER A C 1
ATOM 790 O O . SER A 1 105 ? -13.705 8.673 20.177 1.00 88.38 105 SER A O 1
ATOM 792 N N . TRP A 1 106 ? -14.308 9.568 18.207 1.00 89.19 106 TRP A N 1
ATOM 793 C CA . TRP A 1 106 ? -15.270 10.529 18.763 1.00 89.19 106 TRP A CA 1
ATOM 794 C C . TRP A 1 106 ? -16.693 9.974 18.887 1.00 89.19 106 TRP A C 1
ATOM 796 O O . TRP A 1 106 ? -17.470 10.469 19.696 1.00 89.19 106 TRP A O 1
ATOM 806 N N . VAL A 1 107 ? -17.054 8.984 18.063 1.00 83.94 107 VAL A N 1
ATOM 807 C CA . VAL A 1 107 ? -18.411 8.401 18.013 1.00 83.94 107 VAL A CA 1
ATOM 808 C C . VAL A 1 107 ? -18.515 7.122 18.849 1.00 83.94 107 VAL A C 1
ATOM 810 O O . VAL A 1 107 ? -19.621 6.682 19.160 1.00 83.94 107 VAL A O 1
ATOM 813 N N . ALA A 1 108 ? -17.383 6.529 19.243 1.00 65.31 108 ALA A N 1
ATOM 814 C CA . ALA A 1 108 ? -17.366 5.443 20.210 1.00 65.31 108 ALA A CA 1
ATOM 815 C C . ALA A 1 108 ? -18.073 5.914 21.497 1.00 65.31 108 ALA A C 1
ATOM 817 O O . ALA A 1 108 ? -17.631 6.900 22.095 1.00 65.31 108 ALA A O 1
ATOM 818 N N . PRO A 1 109 ? -19.167 5.255 21.930 1.00 59.75 109 PRO A N 1
ATOM 819 C CA . PRO A 1 109 ? -19.747 5.572 23.221 1.00 59.75 109 PRO A CA 1
ATOM 820 C C . PRO A 1 109 ? -18.649 5.367 24.261 1.00 59.75 109 PRO A C 1
ATOM 822 O O . PRO A 1 109 ? -17.934 4.361 24.205 1.00 59.75 109 PRO A O 1
ATOM 825 N N . ALA A 1 110 ? -18.514 6.296 25.210 1.00 61.44 110 ALA A N 1
ATOM 826 C CA . ALA A 1 110 ? -17.849 5.959 26.459 1.00 61.44 110 ALA A CA 1
ATOM 827 C C . ALA A 1 110 ? -18.566 4.706 26.966 1.00 61.44 110 ALA A C 1
ATOM 829 O O . ALA A 1 110 ? -19.774 4.760 27.197 1.00 61.44 110 ALA A O 1
ATOM 830 N N . LEU A 1 111 ? -17.871 3.568 26.988 1.00 58.03 111 LEU A N 1
ATOM 831 C CA . LEU A 1 111 ? -18.429 2.327 27.506 1.00 58.03 111 LEU A CA 1
ATOM 832 C C . LEU A 1 111 ? -18.910 2.634 28.930 1.00 58.03 111 LEU A C 1
ATOM 834 O O . LEU A 1 111 ? -18.088 2.913 29.803 1.00 58.03 111 LEU A O 1
ATOM 838 N N . GLY A 1 112 ? -20.231 2.704 29.094 1.00 45.53 112 GLY A N 1
ATOM 839 C CA . GLY A 1 112 ? -20.905 2.734 30.386 1.00 45.53 112 GLY A CA 1
ATOM 840 C C . GLY A 1 112 ? -20.981 1.337 30.968 1.00 45.53 112 GLY A C 1
ATOM 841 O O . GLY A 1 112 ? -21.069 0.378 30.165 1.00 45.53 112 GLY A O 1
#

pLDDT: mean 85.6, std 11.73, range [45.53, 98.31]